Protein AF-B6A807-F1 (afdb_monomer)

Sequence (90 aa):
MQARFRAPLAELPTALQSALEPLLSNDHFPAMLTAAEVETVKTLSGLNDAELAFALLPLAAACSLTPISHFKVGAIARGKSGNLYFGANM

Secondary structure (DSSP, 8-state):
--GGGHHHHHTS-HHHHHHHHHHHTSTT--SEE-HHHHHHHHHHH---HHHHHHHTHHHHHTT---TTT----EEEEEPTTS-EEEEE--

Mean predicted aligned error: 2.06 Å

pLDDT: mean 97.14, std 2.26, range [83.5, 98.75]

Organism: Yersinia entomophaga (NCBI:txid935293)

Solvent-accessible surface area (backbone atoms only — not comparable to full-atom values): 4954 Å² total; per-residue (Å²): 75,52,76,65,44,55,64,47,46,70,73,43,59,67,51,48,32,66,49,42,46,74,60,49,43,38,72,77,54,80,57,58,40,52,37,69,53,46,53,50,34,26,68,60,45,71,41,52,77,68,56,45,50,60,71,44,29,56,55,19,20,51,66,32,46,46,94,84,77,69,66,68,41,40,39,72,48,73,46,97,80,53,24,39,38,50,39,47,46,108

Foldseek 3Di:
DDPLVPVLLVVADPQLSVLCVVQVVPPPNPQKFAQVSVVSSCVRNVDDPVRVQVSCFSVLQSPEDPPDNPDGGKGWDQDPRRMTHIHIYD

Nearest PDB structures (foldseek):
  1af2-assembly1_A  TM=9.842E-01  e=1.155E-10  Escherichia coli
  6k63-assembly2_D  TM=9.773E-01  e=8.049E-09  Klebsiella pneumoniae subsp. pneumoniae MGH 78578
  4eg2-assembly2_D  TM=9.594E-01  e=2.563E-07  Vibrio cholerae
  6l08-assembly1_A  TM=8.747E-01  e=1.932E-02  Arabidopsis thaliana
  6l08-assembly1_B  TM=9.246E-01  e=4.821E-02  Arabidopsis thaliana

Structure (mmCIF, N/CA/C/O backbone):
data_AF-B6A807-F1
#
_entry.id   AF-B6A807-F1
#
loop_
_atom_site.group_PDB
_atom_site.id
_atom_site.type_symbol
_atom_site.label_atom_id
_atom_site.label_alt_id
_atom_site.label_comp_id
_atom_site.label_asym_id
_atom_site.label_entity_id
_atom_site.label_seq_id
_atom_site.pdbx_PDB_ins_code
_atom_site.Cartn_x
_atom_site.Cartn_y
_atom_site.Cartn_z
_atom_site.occupancy
_atom_site.B_iso_or_equiv
_atom_site.auth_seq_id
_atom_site.auth_comp_id
_atom_site.auth_asym_id
_atom_site.auth_atom_id
_atom_site.pdbx_PDB_model_num
ATOM 1 N N . MET A 1 1 ? 8.276 12.719 -2.777 1.00 83.50 1 MET A N 1
ATOM 2 C CA . MET A 1 1 ? 7.479 11.589 -3.330 1.00 83.50 1 MET A CA 1
ATOM 3 C C . MET A 1 1 ? 8.311 10.771 -4.312 1.00 83.50 1 MET A C 1
ATOM 5 O O . MET A 1 1 ? 8.786 11.310 -5.309 1.00 83.50 1 MET A O 1
ATOM 9 N N . GLN A 1 2 ? 8.449 9.462 -4.081 1.00 90.50 2 GLN A N 1
ATOM 10 C CA . GLN A 1 2 ? 9.162 8.558 -4.998 1.00 90.50 2 GLN A CA 1
ATOM 11 C C . GLN A 1 2 ? 8.445 8.449 -6.356 1.00 90.50 2 GLN A C 1
ATOM 13 O O . GLN A 1 2 ? 7.234 8.231 -6.411 1.00 90.50 2 GLN A O 1
ATOM 18 N N . ALA A 1 3 ? 9.195 8.540 -7.461 1.00 93.88 3 ALA A N 1
ATOM 19 C CA . ALA A 1 3 ? 8.636 8.621 -8.816 1.00 93.88 3 ALA A CA 1
ATOM 20 C C . ALA A 1 3 ? 7.687 7.461 -9.174 1.00 93.88 3 ALA A C 1
ATOM 22 O O . ALA A 1 3 ? 6.677 7.682 -9.841 1.00 93.88 3 ALA A O 1
ATOM 23 N N . ARG A 1 4 ? 7.973 6.250 -8.675 1.00 95.19 4 ARG A N 1
ATOM 24 C CA . ARG A 1 4 ? 7.168 5.041 -8.913 1.00 95.19 4 ARG A CA 1
ATOM 25 C C . ARG A 1 4 ? 5.707 5.160 -8.470 1.00 95.19 4 ARG A C 1
ATOM 27 O O . ARG A 1 4 ? 4.860 4.501 -9.057 1.00 95.19 4 ARG A O 1
ATOM 34 N N . PHE A 1 5 ? 5.399 6.008 -7.484 1.00 96.75 5 PHE A N 1
ATOM 35 C CA . PHE A 1 5 ? 4.037 6.156 -6.965 1.00 96.75 5 PHE A CA 1
ATOM 36 C C . PHE A 1 5 ? 3.211 7.233 -7.679 1.00 96.75 5 PHE A C 1
ATOM 38 O O . PHE A 1 5 ? 2.001 7.258 -7.504 1.00 96.75 5 PHE A O 1
ATOM 45 N N . ARG A 1 6 ? 3.817 8.097 -8.509 1.00 95.19 6 ARG A N 1
ATOM 46 C CA . ARG A 1 6 ? 3.110 9.239 -9.128 1.00 95.19 6 ARG A CA 1
ATOM 47 C C . ARG A 1 6 ? 1.969 8.803 -10.048 1.00 95.19 6 ARG A 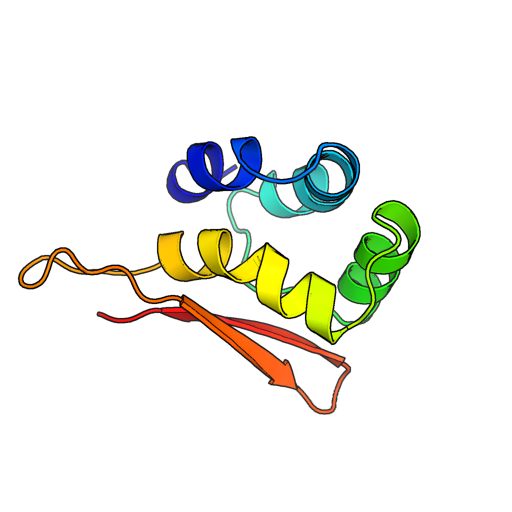C 1
ATOM 49 O O . ARG A 1 6 ? 0.863 9.308 -9.917 1.00 95.19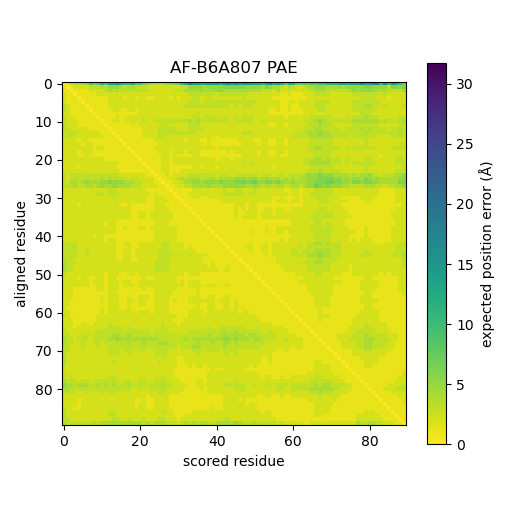 6 ARG A O 1
ATOM 56 N N . ALA A 1 7 ? 2.248 7.876 -10.965 1.00 96.56 7 ALA A N 1
ATOM 57 C CA . ALA A 1 7 ? 1.251 7.355 -11.900 1.00 96.56 7 ALA A CA 1
ATOM 58 C C . ALA A 1 7 ? 0.119 6.580 -11.194 1.00 96.56 7 ALA A C 1
ATOM 60 O O . ALA A 1 7 ? -1.026 6.999 -11.326 1.00 96.56 7 ALA A O 1
ATOM 61 N N . PRO A 1 8 ? 0.393 5.539 -10.378 1.00 96.75 8 PRO A N 1
ATOM 62 C CA . PRO A 1 8 ? -0.677 4.789 -9.717 1.00 96.75 8 PRO A CA 1
ATOM 63 C C . PRO A 1 8 ? -1.485 5.637 -8.728 1.00 96.75 8 PRO A C 1
ATOM 65 O O . PRO A 1 8 ? -2.675 5.399 -8.582 1.00 96.75 8 PRO A O 1
ATOM 68 N N . LEU A 1 9 ? -0.887 6.644 -8.076 1.00 96.62 9 LEU A N 1
ATOM 69 C CA . LEU A 1 9 ? -1.626 7.568 -7.209 1.00 96.62 9 LEU A CA 1
ATOM 70 C C . LEU A 1 9 ? -2.634 8.422 -7.995 1.00 96.62 9 LEU A C 1
ATOM 72 O O . LEU A 1 9 ? -3.711 8.709 -7.482 1.00 96.62 9 LEU A O 1
ATOM 76 N N . ALA A 1 10 ? -2.299 8.819 -9.225 1.00 96.12 10 ALA A N 1
ATOM 77 C CA . ALA A 1 10 ? -3.174 9.623 -10.079 1.00 96.12 10 ALA A CA 1
ATOM 78 C C . ALA A 1 10 ? -4.385 8.840 -10.621 1.00 96.12 10 ALA A C 1
ATOM 80 O O . ALA A 1 10 ? -5.350 9.450 -11.072 1.00 96.12 10 ALA A O 1
ATOM 81 N N . GLU A 1 11 ? -4.336 7.506 -10.576 1.00 95.00 11 GLU A N 1
ATOM 82 C CA . GLU A 1 11 ? -5.425 6.615 -10.996 1.00 95.00 11 GLU A CA 1
ATOM 83 C C . GLU A 1 11 ? -6.416 6.308 -9.857 1.00 95.00 11 GLU A C 1
ATOM 85 O O . GLU A 1 11 ? -7.468 5.712 -10.095 1.00 95.00 11 GLU A O 1
ATOM 90 N N . LEU A 1 12 ? -6.104 6.705 -8.617 1.00 96.50 12 LEU A N 1
ATOM 91 C CA . LEU A 1 12 ? -6.973 6.473 -7.463 1.00 96.50 12 LEU A CA 1
ATOM 92 C C . LEU A 1 12 ? -8.125 7.491 -7.402 1.00 96.50 12 LEU A C 1
ATOM 94 O O . LEU A 1 12 ? -7.986 8.622 -7.872 1.00 96.50 12 LEU A O 1
ATOM 98 N N . PRO A 1 13 ? -9.254 7.145 -6.752 1.00 95.94 13 PRO A N 1
ATOM 99 C CA . PRO A 1 13 ? -10.308 8.110 -6.458 1.00 95.94 13 PRO A CA 1
ATOM 100 C C . PRO A 1 13 ? -9.766 9.324 -5.694 1.00 95.94 13 PRO A C 1
ATOM 102 O O . PRO A 1 13 ? -8.964 9.167 -4.774 1.00 95.94 13 PRO A O 1
ATOM 105 N N . THR A 1 14 ? -10.256 10.525 -6.011 1.00 96.31 14 THR A N 1
ATOM 106 C CA . THR A 1 14 ? -9.731 11.793 -5.467 1.00 96.31 14 THR A CA 1
ATOM 107 C C . THR A 1 14 ? -9.667 11.819 -3.937 1.00 96.31 14 THR A C 1
ATOM 109 O O . THR A 1 14 ? -8.669 12.257 -3.377 1.00 96.31 14 THR A O 1
ATOM 112 N N . ALA A 1 15 ? -10.683 11.289 -3.246 1.00 96.06 15 ALA A N 1
ATOM 113 C CA . ALA A 1 15 ? -10.686 11.225 -1.782 1.00 96.06 15 ALA A CA 1
ATOM 114 C C . ALA A 1 15 ? -9.536 10.362 -1.226 1.00 96.06 15 ALA A C 1
ATOM 116 O O . ALA A 1 15 ? -8.887 10.736 -0.249 1.00 96.06 15 ALA A O 1
ATOM 117 N N . LEU A 1 16 ? -9.244 9.231 -1.875 1.00 97.81 16 LEU A N 1
ATOM 118 C CA . LEU A 1 16 ? -8.138 8.356 -1.494 1.00 97.81 16 LEU A CA 1
ATOM 119 C C . LEU A 1 16 ? -6.782 8.969 -1.870 1.00 97.81 16 LEU A C 1
ATOM 121 O O . LEU A 1 16 ? -5.837 8.882 -1.089 1.00 97.81 16 LEU A O 1
ATOM 125 N N . GLN A 1 17 ? -6.697 9.631 -3.025 1.00 97.69 17 GLN A N 1
ATOM 126 C CA . GLN A 1 17 ? -5.507 10.368 -3.439 1.00 97.69 17 GLN A CA 1
ATOM 127 C C . GLN A 1 17 ? -5.119 11.416 -2.389 1.00 97.69 17 GLN A C 1
ATOM 129 O O . GLN A 1 17 ? -4.003 11.370 -1.873 1.00 97.69 17 GLN A O 1
ATOM 134 N N . SER A 1 18 ? -6.049 12.300 -2.014 1.00 96.94 18 SER A N 1
ATOM 135 C CA . SER A 1 18 ? -5.800 13.350 -1.019 1.00 96.94 18 SER A CA 1
ATOM 136 C C . SER A 1 18 ? -5.431 12.791 0.358 1.00 96.94 18 SER A C 1
ATOM 138 O O . SER A 1 18 ? -4.617 13.386 1.059 1.00 96.94 18 SER A O 1
ATOM 140 N N . ALA A 1 19 ? -5.989 11.640 0.746 1.00 97.88 19 ALA A N 1
ATOM 141 C CA . ALA A 1 19 ? -5.655 10.986 2.010 1.00 97.88 19 ALA A CA 1
ATOM 142 C C . ALA A 1 19 ? -4.235 10.384 2.023 1.00 97.88 19 ALA A C 1
ATOM 144 O O . ALA A 1 19 ? -3.580 10.370 3.064 1.00 97.88 19 ALA A O 1
ATOM 145 N N . LEU A 1 20 ? -3.752 9.883 0.882 1.00 97.75 20 LEU A N 1
ATOM 146 C CA . LEU A 1 20 ? -2.451 9.213 0.767 1.00 97.75 20 LEU A CA 1
ATOM 147 C C . LEU A 1 20 ? -1.301 10.160 0.415 1.00 97.75 20 LEU A C 1
ATOM 149 O O . LEU A 1 20 ? -0.147 9.864 0.726 1.00 97.75 20 LEU A O 1
ATOM 153 N N . GLU A 1 21 ? -1.589 11.283 -0.237 1.00 96.06 21 GLU A N 1
ATOM 154 C CA . GLU A 1 21 ? -0.580 12.213 -0.742 1.00 96.06 21 GLU A CA 1
ATOM 155 C C . GLU A 1 21 ? 0.399 12.719 0.335 1.00 96.06 21 GLU A C 1
ATOM 157 O O . GLU A 1 21 ? 1.605 12.686 0.070 1.00 96.06 21 GLU A O 1
ATOM 162 N N . PRO A 1 22 ? -0.022 13.076 1.568 1.00 95.94 22 PRO A N 1
ATOM 163 C CA . PRO A 1 22 ? 0.915 13.455 2.630 1.00 95.94 22 PRO A CA 1
ATOM 164 C C . PRO A 1 22 ? 1.874 12.322 3.025 1.00 95.94 22 PRO A C 1
ATOM 166 O O . PRO A 1 22 ? 3.050 12.569 3.290 1.00 95.94 22 PRO A O 1
ATOM 169 N N . LEU A 1 23 ? 1.394 11.074 3.018 1.00 96.62 23 LEU A N 1
ATOM 170 C CA . LEU A 1 23 ? 2.164 9.888 3.412 1.00 96.62 23 LEU A CA 1
ATOM 171 C C . LEU A 1 23 ? 3.187 9.514 2.330 1.00 96.62 23 LEU A C 1
ATOM 173 O O . LEU A 1 23 ? 4.362 9.281 2.617 1.00 96.62 23 LEU A O 1
ATOM 177 N N . LEU A 1 24 ? 2.753 9.522 1.066 1.00 95.69 24 LEU A N 1
ATOM 178 C CA . LEU A 1 24 ? 3.586 9.215 -0.101 1.00 95.69 24 LEU A CA 1
ATOM 179 C C . LEU A 1 24 ? 4.549 10.354 -0.468 1.00 95.69 24 LEU A C 1
ATOM 181 O O . LEU A 1 24 ? 5.526 10.138 -1.195 1.00 95.69 24 LEU A O 1
ATOM 185 N N . SER A 1 25 ? 4.296 11.570 0.023 1.00 93.44 25 SER A N 1
ATOM 186 C CA . SER A 1 25 ? 5.182 12.717 -0.182 1.00 93.44 25 SER A CA 1
ATOM 187 C C . SER A 1 25 ? 6.523 12.564 0.524 1.00 93.44 25 SER A C 1
ATOM 189 O O . SER A 1 25 ? 7.507 13.114 0.028 1.00 93.44 25 SER A O 1
ATOM 191 N N . ASN A 1 26 ? 6.597 11.757 1.587 1.00 92.62 26 ASN A N 1
ATOM 192 C CA . ASN A 1 26 ? 7.856 11.387 2.222 1.00 92.62 26 ASN A CA 1
ATOM 193 C C . ASN A 1 26 ? 8.769 10.642 1.229 1.00 92.62 26 ASN A C 1
ATOM 195 O O . ASN A 1 26 ? 8.426 9.574 0.719 1.00 92.62 26 ASN A O 1
ATOM 199 N N . ASP A 1 27 ? 9.958 11.188 0.969 1.00 89.06 27 ASP A N 1
ATOM 200 C CA . ASP A 1 27 ? 10.927 10.583 0.045 1.00 89.06 27 ASP A CA 1
ATOM 201 C C . ASP A 1 27 ? 11.381 9.187 0.491 1.00 89.06 27 ASP A C 1
ATOM 203 O O . ASP A 1 27 ? 11.672 8.327 -0.343 1.00 89.06 27 ASP A O 1
ATOM 207 N N . HIS A 1 28 ? 11.329 8.918 1.794 1.00 92.56 28 HIS A N 1
ATOM 208 C CA . HIS A 1 28 ? 11.656 7.633 2.404 1.00 92.56 28 HIS A CA 1
ATOM 209 C C . HIS A 1 28 ? 10.404 6.851 2.815 1.00 92.56 28 HIS A C 1
ATOM 211 O O . HIS A 1 28 ? 10.453 6.079 3.772 1.00 92.56 28 HIS A O 1
ATOM 217 N N . PHE A 1 29 ? 9.279 7.036 2.113 1.00 96.50 29 PHE A N 1
ATOM 218 C CA . PHE A 1 29 ? 8.074 6.245 2.355 1.00 96.50 29 PHE A CA 1
ATOM 219 C C . PHE A 1 29 ? 8.411 4.736 2.364 1.00 96.50 29 PHE A C 1
ATOM 221 O O . PHE A 1 29 ? 8.914 4.220 1.355 1.00 96.50 29 PHE A O 1
ATOM 228 N N . PRO A 1 30 ? 8.144 4.019 3.474 1.00 97.00 30 PRO A N 1
ATOM 229 C CA . PRO A 1 30 ? 8.664 2.671 3.705 1.00 97.00 30 PRO A CA 1
ATOM 230 C C . PRO A 1 30 ? 7.842 1.565 3.029 1.00 97.00 30 PRO A C 1
ATOM 232 O O . PRO A 1 30 ? 8.033 0.393 3.341 1.00 97.00 30 PRO A O 1
ATOM 235 N N . ALA A 1 31 ? 6.917 1.917 2.127 1.00 97.56 31 ALA A N 1
ATOM 236 C CA . ALA A 1 31 ? 5.957 0.982 1.536 1.00 97.56 31 ALA A CA 1
ATOM 237 C C . ALA A 1 31 ? 5.103 0.262 2.605 1.00 97.56 31 ALA A C 1
ATOM 239 O O . ALA A 1 31 ? 4.843 -0.939 2.535 1.00 97.56 31 ALA A O 1
ATOM 240 N N . MET A 1 32 ? 4.689 1.011 3.628 1.00 98.19 32 MET A N 1
ATOM 241 C CA . MET A 1 32 ? 3.899 0.524 4.756 1.00 98.19 32 MET A CA 1
ATOM 242 C C . MET A 1 32 ? 3.069 1.671 5.333 1.00 98.19 32 MET A C 1
ATOM 244 O O . MET A 1 32 ? 3.516 2.816 5.310 1.00 98.19 32 MET A O 1
ATOM 248 N N . LEU A 1 33 ? 1.881 1.347 5.844 1.00 98.62 33 LEU A N 1
ATOM 249 C CA . LEU A 1 33 ? 1.027 2.246 6.617 1.00 98.62 33 LEU A CA 1
ATOM 250 C C . LEU A 1 33 ? 0.853 1.698 8.033 1.00 98.62 33 LEU A C 1
ATOM 252 O O . LEU A 1 33 ? 0.506 0.527 8.224 1.00 98.62 33 LEU A O 1
ATOM 256 N N . THR A 1 34 ? 1.060 2.547 9.030 1.00 98.56 34 THR A N 1
ATOM 257 C CA . THR A 1 34 ? 0.754 2.230 10.425 1.00 98.56 34 THR A CA 1
ATOM 258 C C . THR A 1 34 ? -0.755 2.120 10.630 1.00 98.56 34 THR A C 1
ATOM 260 O O . THR A 1 34 ? -1.536 2.715 9.893 1.00 98.56 34 THR A O 1
ATOM 263 N N . ALA A 1 35 ? -1.198 1.401 11.661 1.00 98.44 35 ALA A N 1
ATOM 264 C CA . ALA A 1 35 ? -2.622 1.265 11.970 1.00 98.44 35 ALA A CA 1
ATOM 265 C C . ALA A 1 35 ? -3.337 2.626 12.124 1.00 98.44 35 ALA A C 1
ATOM 267 O O . ALA A 1 35 ? -4.470 2.779 11.680 1.00 98.44 35 ALA A O 1
ATOM 268 N N . ALA A 1 36 ? -2.664 3.633 12.693 1.00 98.44 36 ALA A N 1
ATOM 269 C CA . ALA A 1 36 ? -3.217 4.982 12.831 1.00 98.44 36 ALA A CA 1
ATOM 270 C C . ALA A 1 36 ? -3.386 5.692 11.475 1.00 98.44 36 ALA A C 1
ATOM 272 O O . ALA A 1 36 ? -4.407 6.337 11.228 1.00 98.44 36 ALA A O 1
ATOM 273 N N . GLU A 1 37 ? -2.409 5.550 10.576 1.00 98.44 37 GLU A N 1
ATOM 274 C CA . GLU A 1 37 ? -2.505 6.075 9.210 1.00 98.44 37 GLU A CA 1
ATOM 275 C C . GLU A 1 37 ? -3.598 5.350 8.419 1.00 98.44 37 GLU A C 1
ATOM 277 O O . GLU A 1 37 ? -4.366 5.999 7.719 1.00 98.44 37 GLU A O 1
ATOM 282 N N . VAL A 1 38 ? -3.729 4.028 8.580 1.00 98.50 38 VAL A N 1
ATOM 283 C CA . VAL A 1 38 ? -4.794 3.226 7.957 1.00 98.50 38 VAL A CA 1
ATOM 284 C C . VAL A 1 38 ? -6.172 3.735 8.374 1.00 98.50 38 VAL A C 1
ATOM 286 O O . VAL A 1 38 ? -7.003 4.002 7.509 1.00 98.50 38 VAL A O 1
ATOM 289 N N . GLU A 1 39 ? -6.418 3.937 9.671 1.00 98.38 39 GLU A N 1
ATOM 290 C CA . GLU A 1 39 ? -7.706 4.465 10.145 1.00 98.38 39 GLU A CA 1
ATOM 291 C C . GLU A 1 39 ? -7.967 5.898 9.662 1.00 98.38 39 GLU A C 1
ATOM 293 O O . GLU A 1 39 ? -9.093 6.232 9.283 1.00 98.38 39 GLU A O 1
ATOM 298 N N . THR A 1 40 ? -6.929 6.735 9.594 1.00 98.38 40 THR A N 1
ATOM 299 C CA . THR A 1 40 ? -7.039 8.089 9.029 1.00 98.38 40 THR A CA 1
ATOM 300 C C . THR A 1 40 ? -7.442 8.031 7.556 1.00 98.38 40 THR A C 1
ATOM 302 O O . THR A 1 40 ? -8.398 8.688 7.141 1.00 98.38 40 THR A O 1
ATOM 305 N N . VAL A 1 41 ? -6.762 7.198 6.765 1.00 98.44 41 VAL A N 1
ATOM 306 C CA . VAL A 1 41 ? -7.042 7.030 5.335 1.00 98.44 41 VAL A CA 1
ATOM 307 C C . VAL A 1 41 ? -8.448 6.477 5.113 1.00 98.44 41 VAL A C 1
ATOM 309 O O . VAL A 1 41 ? -9.16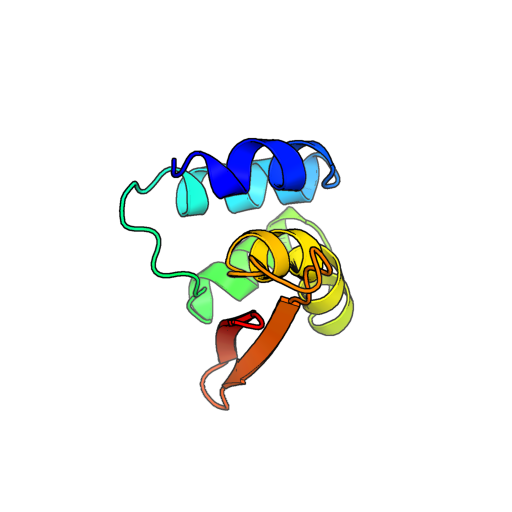6 6.991 4.257 1.00 98.44 41 VAL A O 1
ATOM 312 N N . LYS A 1 42 ? -8.890 5.486 5.896 1.00 98.12 42 LYS A N 1
ATOM 313 C CA . LYS A 1 42 ? -10.262 4.953 5.830 1.00 98.12 42 LYS A CA 1
ATOM 314 C C . LYS A 1 42 ? -11.304 6.021 6.132 1.00 98.12 42 LYS A C 1
ATOM 316 O O . LYS A 1 42 ? -12.271 6.156 5.394 1.00 98.12 42 LYS A O 1
ATOM 321 N N . THR A 1 43 ? -11.077 6.816 7.175 1.00 97.94 43 THR A N 1
ATOM 322 C CA . THR A 1 43 ? -11.996 7.889 7.578 1.00 97.94 43 THR A CA 1
ATOM 323 C C . THR A 1 43 ? -12.151 8.936 6.474 1.00 97.94 43 THR A C 1
ATOM 325 O O . THR A 1 43 ? -13.266 9.351 6.176 1.00 97.94 43 THR A O 1
ATOM 328 N N . LEU A 1 44 ? -11.047 9.337 5.836 1.00 97.56 44 LEU A N 1
ATOM 329 C CA . LEU A 1 44 ? -11.057 10.347 4.772 1.00 97.56 44 LEU A CA 1
ATOM 330 C C . LEU A 1 44 ? -11.585 9.814 3.434 1.00 97.56 44 LEU A C 1
ATOM 332 O O . LEU A 1 44 ? -12.217 10.554 2.685 1.00 97.56 44 LEU A O 1
ATOM 336 N N . SER A 1 45 ? -11.319 8.546 3.120 1.00 97.12 45 SER A N 1
ATOM 337 C CA . SER A 1 45 ? -11.729 7.926 1.853 1.00 97.12 45 SER A CA 1
ATOM 338 C C . SER A 1 45 ? -13.119 7.287 1.897 1.00 97.12 45 SER A C 1
ATOM 340 O O . SER A 1 45 ? -13.698 7.035 0.844 1.00 97.12 45 SER A O 1
ATOM 342 N N . GLY A 1 46 ? -13.652 7.013 3.091 1.00 97.12 46 GLY A N 1
ATOM 343 C CA . GLY A 1 46 ? -14.902 6.278 3.288 1.00 97.12 46 GLY A CA 1
ATOM 344 C C . GLY A 1 46 ? -14.797 4.772 3.023 1.00 97.12 46 GLY A C 1
ATOM 345 O O . GLY A 1 46 ? -15.821 4.095 3.026 1.00 97.12 46 GLY A O 1
ATOM 346 N N . LEU A 1 47 ? -13.590 4.245 2.788 1.00 98.06 47 LEU A N 1
ATOM 347 C CA . LEU A 1 47 ? -13.369 2.834 2.468 1.00 98.06 47 LEU A CA 1
ATOM 348 C C . LEU A 1 47 ? -13.283 1.971 3.729 1.00 98.06 47 LEU A C 1
ATOM 350 O O . LEU A 1 47 ? -12.701 2.364 4.745 1.00 98.06 47 LEU A O 1
ATOM 354 N N . ASN A 1 48 ? -13.798 0.747 3.642 1.00 97.50 48 ASN A N 1
ATOM 355 C CA . ASN A 1 48 ? -13.554 -0.277 4.654 1.00 97.50 48 ASN A CA 1
ATOM 356 C C . ASN A 1 48 ? -12.175 -0.952 4.475 1.00 97.50 48 ASN A C 1
ATOM 358 O O . ASN A 1 48 ? -11.430 -0.660 3.542 1.00 97.50 48 ASN A O 1
ATOM 362 N N . ASP A 1 49 ? -11.822 -1.873 5.380 1.00 96.44 49 ASP A N 1
ATOM 363 C CA . ASP A 1 49 ? -10.513 -2.546 5.374 1.00 96.44 49 ASP A CA 1
ATOM 364 C C . ASP A 1 49 ? -10.210 -3.286 4.060 1.00 96.44 49 ASP A C 1
ATOM 366 O O . ASP A 1 49 ? -9.087 -3.226 3.558 1.00 96.44 49 ASP A O 1
ATOM 370 N N . ALA A 1 50 ? -11.194 -4.004 3.511 1.00 97.19 50 ALA A N 1
ATOM 371 C CA . ALA A 1 50 ? -11.011 -4.794 2.298 1.00 97.19 50 ALA A CA 1
ATOM 372 C C . ALA A 1 50 ? -10.929 -3.891 1.064 1.00 97.19 50 ALA A C 1
ATOM 374 O O . ALA A 1 50 ? -10.03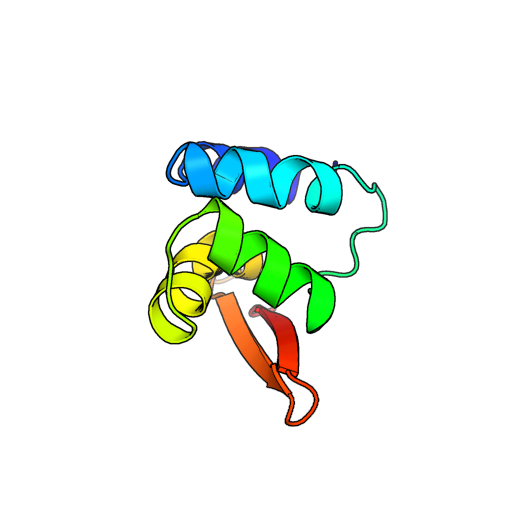8 -4.058 0.233 1.00 97.19 50 ALA A O 1
ATOM 375 N N . GLU A 1 51 ? -11.820 -2.904 0.971 1.00 98.06 51 GLU A N 1
ATOM 376 C CA . GLU A 1 51 ? -11.830 -1.922 -0.115 1.00 98.06 51 GLU A CA 1
ATOM 377 C C . GLU A 1 51 ? -10.530 -1.123 -0.160 1.00 98.06 51 GLU A C 1
ATOM 379 O O . GLU A 1 51 ? -9.941 -0.974 -1.230 1.00 98.06 51 GLU A O 1
ATOM 384 N N . LEU A 1 52 ? -10.040 -0.671 0.999 1.00 98.38 52 LEU A N 1
ATOM 385 C CA . LEU A 1 52 ? -8.763 0.024 1.081 1.00 98.38 52 LEU A CA 1
ATOM 386 C C . LEU A 1 52 ? -7.614 -0.891 0.646 1.00 98.38 52 LEU A C 1
ATOM 388 O O . LEU A 1 52 ? -6.780 -0.478 -0.155 1.00 98.38 52 LEU A O 1
ATOM 392 N N . ALA A 1 53 ? -7.573 -2.142 1.116 1.00 97.94 53 ALA A N 1
ATOM 393 C CA . ALA A 1 53 ? -6.528 -3.081 0.712 1.00 97.94 53 ALA A CA 1
ATOM 394 C C . ALA A 1 53 ? -6.506 -3.303 -0.812 1.00 97.94 53 ALA A C 1
ATOM 396 O O . ALA A 1 53 ? -5.429 -3.280 -1.407 1.00 97.94 53 ALA A O 1
ATOM 397 N N . PHE A 1 54 ? -7.671 -3.454 -1.453 1.00 98.00 54 PH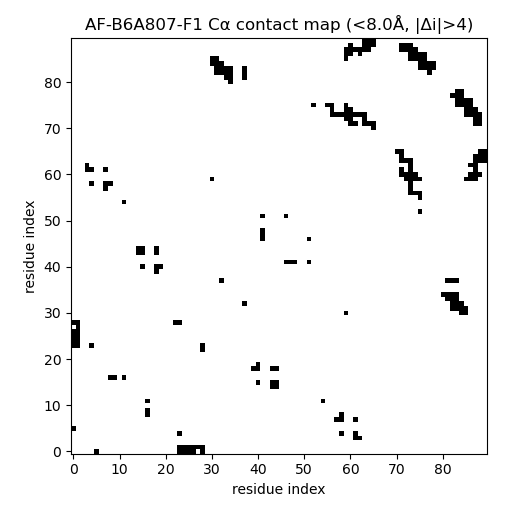E A N 1
ATOM 398 C CA . PHE A 1 54 ? -7.762 -3.568 -2.912 1.00 98.00 54 PHE A CA 1
ATOM 399 C C . PHE A 1 54 ? -7.336 -2.283 -3.626 1.00 98.00 54 PHE A C 1
ATOM 401 O O . PHE A 1 54 ? -6.565 -2.346 -4.584 1.00 98.00 54 PHE A O 1
ATOM 408 N N . ALA A 1 55 ? -7.782 -1.122 -3.146 1.00 98.12 55 ALA A N 1
ATOM 409 C CA . ALA A 1 55 ? -7.452 0.165 -3.749 1.00 98.12 55 ALA A CA 1
ATOM 410 C C . ALA A 1 55 ? -5.950 0.501 -3.667 1.00 98.12 55 ALA A C 1
ATOM 412 O O . ALA A 1 55 ? -5.435 1.225 -4.514 1.00 98.12 55 ALA A O 1
ATOM 413 N N . LEU A 1 56 ? -5.224 -0.049 -2.686 1.00 98.44 56 LEU A N 1
ATOM 414 C CA . LEU A 1 56 ? -3.778 0.144 -2.528 1.00 98.44 56 LEU A CA 1
ATOM 415 C C . LEU A 1 56 ? -2.918 -0.782 -3.412 1.00 98.44 56 LEU A C 1
ATOM 417 O O . LEU A 1 56 ? -1.711 -0.552 -3.528 1.00 98.44 56 LEU A O 1
ATOM 421 N N . LEU A 1 57 ? -3.491 -1.806 -4.058 1.00 98.62 57 LEU A N 1
ATOM 422 C CA . LEU A 1 57 ? -2.726 -2.770 -4.865 1.00 98.62 57 LEU A CA 1
ATOM 423 C C . LEU A 1 57 ? -1.879 -2.137 -5.986 1.00 98.62 57 LEU A C 1
ATOM 425 O O . LEU A 1 57 ? -0.736 -2.574 -6.145 1.00 98.62 57 LEU A O 1
ATOM 429 N N . PRO A 1 58 ? -2.340 -1.108 -6.730 1.00 98.31 58 PRO A N 1
ATOM 430 C CA . PRO A 1 58 ? -1.509 -0.450 -7.741 1.00 98.31 58 PRO A CA 1
ATOM 431 C C . PRO A 1 58 ? -0.249 0.197 -7.152 1.00 98.31 58 PRO A C 1
ATOM 433 O O . PRO A 1 58 ? 0.822 0.145 -7.760 1.00 98.31 58 PRO A O 1
ATOM 436 N N . LEU A 1 59 ? -0.342 0.754 -5.938 1.00 98.31 59 LEU A N 1
ATOM 437 C CA . LEU A 1 59 ? 0.814 1.314 -5.237 1.00 98.31 59 LEU A CA 1
ATOM 438 C C . LEU A 1 59 ? 1.784 0.209 -4.806 1.00 98.31 59 LEU A C 1
ATOM 440 O O . LEU A 1 59 ? 2.988 0.365 -4.982 1.00 98.31 59 LEU A O 1
ATOM 444 N N . ALA A 1 60 ? 1.289 -0.928 -4.310 1.00 98.62 60 ALA A N 1
ATOM 445 C CA . ALA A 1 60 ? 2.148 -2.074 -4.010 1.00 98.62 60 ALA A CA 1
ATOM 446 C C . ALA A 1 60 ? 2.837 -2.621 -5.271 1.00 98.62 60 ALA A C 1
ATOM 448 O O . ALA A 1 60 ? 4.048 -2.823 -5.270 1.00 98.62 60 ALA A O 1
ATOM 449 N N . ALA A 1 61 ? 2.103 -2.786 -6.375 1.00 98.62 61 ALA A N 1
ATOM 450 C CA . ALA A 1 61 ? 2.649 -3.275 -7.642 1.00 98.62 61 ALA A CA 1
ATOM 451 C C . ALA A 1 61 ? 3.729 -2.344 -8.220 1.00 98.62 61 ALA A C 1
ATOM 453 O O . ALA A 1 61 ? 4.663 -2.806 -8.874 1.00 98.62 61 ALA A O 1
ATOM 454 N N . ALA A 1 62 ? 3.671 -1.039 -7.937 1.00 97.94 62 ALA A N 1
ATOM 455 C CA . ALA A 1 62 ? 4.717 -0.092 -8.322 1.00 97.94 62 ALA A CA 1
ATOM 456 C C . ALA A 1 62 ? 6.081 -0.365 -7.658 1.00 97.94 62 ALA A C 1
ATOM 458 O O . ALA A 1 62 ? 7.102 0.147 -8.123 1.00 97.94 62 ALA A O 1
ATOM 459 N N . CYS A 1 63 ? 6.119 -1.183 -6.602 1.00 97.56 63 CYS A N 1
ATOM 460 C CA . CYS A 1 63 ? 7.349 -1.645 -5.963 1.00 97.56 63 CYS A CA 1
ATOM 461 C C . CYS A 1 63 ? 7.994 -2.858 -6.655 1.00 97.56 63 CYS A C 1
ATOM 463 O O . CYS A 1 63 ? 9.085 -3.245 -6.243 1.00 97.56 63 CYS A O 1
ATOM 465 N N . SER A 1 64 ? 7.358 -3.457 -7.669 1.00 98.31 64 SER A N 1
ATOM 466 C CA . SER A 1 64 ? 7.870 -4.665 -8.328 1.00 98.31 64 SER A CA 1
ATOM 467 C C . SER A 1 64 ? 9.186 -4.420 -9.071 1.00 98.31 64 SER A C 1
ATOM 469 O O . SER A 1 64 ? 9.353 -3.369 -9.698 1.00 98.31 64 SER A O 1
ATOM 471 N N . LEU A 1 65 ? 10.044 -5.434 -9.125 1.00 98.19 65 LEU A N 1
ATOM 472 C CA . LEU A 1 65 ? 11.172 -5.512 -10.051 1.00 98.19 65 LEU A CA 1
ATOM 473 C C . LEU A 1 65 ? 10.865 -6.632 -11.044 1.00 98.19 65 LEU A C 1
ATOM 475 O O . LEU A 1 65 ? 10.686 -7.768 -10.655 1.00 98.19 65 LEU A O 1
ATOM 479 N N . THR A 1 66 ? 10.690 -6.323 -12.327 1.00 98.12 66 THR A N 1
ATOM 480 C CA . THR A 1 66 ? 10.191 -7.319 -13.300 1.00 98.12 66 THR A CA 1
ATOM 481 C C . THR A 1 66 ? 10.962 -7.274 -14.621 1.00 98.12 66 THR A C 1
ATOM 483 O O . THR A 1 66 ? 10.367 -7.055 -15.680 1.00 98.12 66 THR A O 1
ATOM 486 N N . PRO A 1 67 ? 12.298 -7.468 -14.600 1.00 97.88 67 PRO A N 1
ATOM 487 C CA . PRO A 1 67 ? 13.134 -7.325 -15.794 1.00 97.88 67 PRO A CA 1
ATOM 488 C C . PRO A 1 67 ? 12.859 -8.385 -16.870 1.00 97.88 67 PRO A C 1
ATOM 490 O O . PRO A 1 67 ? 13.183 -8.151 -18.028 1.00 97.88 67 PRO A O 1
ATOM 493 N N . ILE A 1 68 ? 12.272 -9.529 -16.497 1.00 98.19 68 ILE A N 1
ATOM 494 C CA . ILE A 1 68 ? 11.999 -10.650 -17.410 1.00 98.19 68 ILE A CA 1
ATOM 495 C C . ILE A 1 68 ? 10.523 -10.689 -17.815 1.00 98.19 68 ILE A C 1
ATOM 497 O O . ILE A 1 68 ? 10.203 -10.702 -18.997 1.00 98.19 68 ILE A O 1
ATOM 501 N N . SER A 1 69 ? 9.611 -10.739 -16.841 1.00 98.38 69 SER A N 1
ATOM 502 C CA . SER A 1 69 ? 8.185 -10.945 -17.121 1.00 98.38 69 SER A CA 1
ATOM 503 C C . SER A 1 69 ? 7.457 -9.674 -17.545 1.00 98.38 69 SER A C 1
ATOM 505 O O . SER A 1 69 ? 6.389 -9.763 -18.144 1.00 98.38 69 SER A O 1
ATOM 507 N N . HIS A 1 70 ? 7.972 -8.504 -17.151 1.00 97.62 70 HIS A N 1
ATOM 508 C CA . HIS A 1 70 ? 7.271 -7.217 -17.217 1.00 97.62 70 HIS A CA 1
ATOM 509 C C . HIS A 1 70 ? 5.878 -7.222 -16.555 1.00 97.62 70 HIS A C 1
ATOM 511 O O . HIS A 1 70 ? 5.082 -6.303 -16.750 1.00 97.62 70 HIS A O 1
ATOM 517 N N . PHE A 1 71 ? 5.584 -8.242 -15.743 1.00 98.25 71 PHE A N 1
ATOM 518 C CA . PHE A 1 71 ? 4.282 -8.465 -15.134 1.00 98.25 71 PHE A CA 1
ATOM 519 C C . PHE A 1 71 ? 4.324 -8.063 -13.663 1.00 98.25 71 PHE A C 1
ATOM 521 O O . PHE A 1 71 ? 4.817 -8.814 -12.819 1.00 98.25 71 PHE A O 1
ATOM 528 N N . LYS A 1 72 ? 3.845 -6.853 -13.364 1.00 98.25 72 LYS A N 1
ATOM 529 C CA . LYS A 1 72 ? 3.888 -6.263 -12.021 1.00 98.25 72 LYS A CA 1
ATOM 530 C C . LYS A 1 72 ? 2.777 -6.832 -11.145 1.00 98.2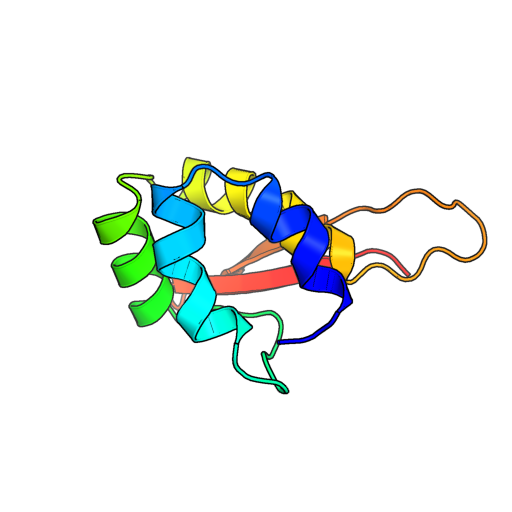5 72 LYS A C 1
ATOM 532 O O . LYS A 1 72 ? 1.601 -6.673 -11.458 1.00 98.25 72 LYS A O 1
ATOM 537 N N . VAL A 1 73 ? 3.151 -7.444 -10.029 1.00 98.50 73 VAL A N 1
ATOM 538 C CA . VAL A 1 73 ? 2.227 -7.989 -9.031 1.00 98.50 73 VAL A CA 1
ATOM 539 C C . VAL A 1 73 ? 2.488 -7.301 -7.703 1.00 98.50 73 VAL A C 1
ATOM 541 O O . VAL A 1 73 ? 3.625 -7.258 -7.239 1.00 98.50 73 VAL A O 1
ATOM 544 N N . GLY A 1 74 ? 1.427 -6.771 -7.099 1.00 98.62 74 GLY A N 1
ATOM 545 C CA . GLY A 1 74 ? 1.440 -6.181 -5.765 1.00 98.62 74 GLY A CA 1
ATOM 546 C C . GLY A 1 74 ? 0.600 -6.997 -4.789 1.00 98.62 74 GLY A C 1
ATOM 547 O O . GLY A 1 74 ? -0.376 -7.635 -5.180 1.00 98.62 74 GLY A O 1
ATOM 548 N N . ALA A 1 75 ? 0.966 -6.950 -3.515 1.00 98.75 75 ALA A N 1
ATOM 549 C CA . ALA A 1 75 ? 0.229 -7.543 -2.411 1.00 98.75 75 ALA A CA 1
ATOM 550 C C . ALA A 1 75 ? 0.198 -6.582 -1.218 1.00 98.75 75 ALA A C 1
ATOM 552 O O . ALA A 1 75 ? 1.141 -5.823 -0.992 1.00 98.75 75 ALA A O 1
ATOM 553 N N . ILE A 1 76 ? -0.877 -6.654 -0.435 1.00 98.69 76 ILE A N 1
ATOM 554 C CA . ILE A 1 76 ? -1.026 -5.930 0.828 1.00 98.69 76 ILE A CA 1
ATOM 555 C C . ILE A 1 76 ? -1.209 -6.961 1.938 1.00 98.69 76 ILE A C 1
ATOM 557 O O . ILE A 1 76 ? -2.183 -7.713 1.940 1.00 98.69 76 ILE A O 1
ATOM 561 N N . ALA A 1 77 ? -0.282 -6.996 2.891 1.00 98.44 77 ALA A N 1
ATOM 562 C CA . ALA A 1 77 ? -0.397 -7.817 4.088 1.00 98.44 77 ALA A CA 1
ATOM 563 C C . ALA A 1 77 ? -0.862 -6.959 5.266 1.00 98.44 77 ALA A C 1
ATOM 565 O O . ALA A 1 77 ? -0.247 -5.939 5.574 1.00 98.44 77 ALA A O 1
ATOM 566 N N . ARG A 1 78 ? -1.913 -7.391 5.969 1.00 98.31 78 ARG A N 1
ATOM 567 C CA . ARG A 1 78 ? -2.340 -6.764 7.224 1.00 98.31 7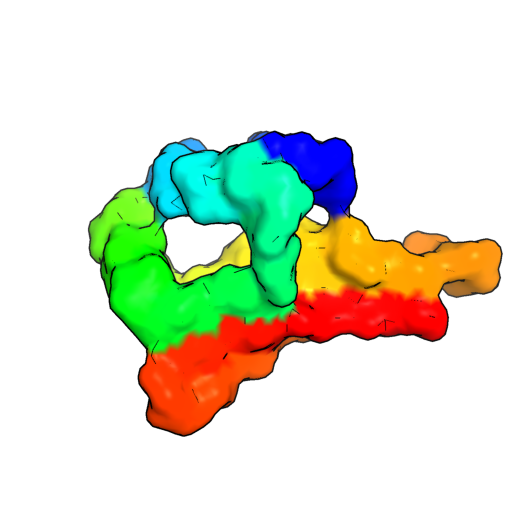8 ARG A CA 1
ATOM 568 C C . ARG A 1 78 ? -1.739 -7.510 8.407 1.00 98.31 78 ARG A C 1
ATOM 570 O O . ARG A 1 78 ? -2.039 -8.682 8.628 1.00 98.31 78 ARG A O 1
ATOM 577 N N . GLY A 1 79 ? -0.900 -6.830 9.179 1.00 97.81 79 GLY A N 1
ATOM 578 C CA . GLY A 1 79 ? -0.390 -7.369 10.434 1.00 97.81 79 GLY A CA 1
ATOM 579 C C . GLY A 1 79 ? -1.494 -7.457 11.489 1.00 97.81 79 GLY A C 1
ATOM 580 O O . GLY A 1 79 ? -2.448 -6.682 11.467 1.00 97.81 79 GLY A O 1
ATOM 581 N N . LYS A 1 80 ? -1.331 -8.336 12.487 1.00 97.56 80 LYS A N 1
ATOM 582 C CA . LYS A 1 80 ? -2.224 -8.359 13.667 1.00 97.56 80 LYS A CA 1
ATOM 583 C C . LYS A 1 80 ? -2.236 -7.027 14.432 1.00 97.56 80 LYS A C 1
ATOM 585 O O . LYS A 1 80 ? -3.190 -6.752 15.143 1.00 97.56 80 LYS A O 1
ATOM 590 N N . SER A 1 81 ? -1.196 -6.206 14.266 1.00 97.38 81 SER A N 1
ATOM 591 C CA . SER A 1 81 ? -1.116 -4.837 14.789 1.00 97.38 81 SER A CA 1
ATOM 592 C C . SER A 1 81 ? -2.043 -3.841 14.084 1.00 97.38 81 SER A C 1
ATOM 594 O O . SER A 1 81 ? -2.196 -2.729 14.570 1.00 97.38 81 SER A O 1
ATOM 596 N N . GLY A 1 82 ? -2.620 -4.202 12.933 1.00 97.31 82 GLY A N 1
ATOM 597 C CA . GLY A 1 82 ? -3.413 -3.308 12.087 1.00 97.31 82 GLY A CA 1
ATOM 598 C C . GLY A 1 82 ? -2.616 -2.589 10.995 1.00 97.31 82 GLY A C 1
ATOM 599 O O . GLY A 1 82 ? -3.228 -2.021 10.096 1.00 97.31 82 GLY A O 1
ATOM 600 N N . ASN A 1 83 ? -1.280 -2.655 11.018 1.00 98.56 83 ASN A N 1
ATOM 601 C CA . ASN A 1 83 ? -0.437 -2.077 9.966 1.00 98.56 83 ASN A CA 1
ATOM 602 C C . ASN A 1 83 ? -0.652 -2.790 8.620 1.00 98.56 83 ASN A C 1
ATOM 604 O O . ASN A 1 83 ? -0.839 -4.012 8.589 1.00 98.56 83 ASN A O 1
ATOM 608 N N . LEU A 1 84 ? -0.540 -2.047 7.519 1.00 98.75 84 LEU A N 1
ATOM 609 C CA . LEU A 1 84 ? -0.546 -2.578 6.155 1.00 98.75 84 LEU A CA 1
ATOM 610 C C . LEU A 1 84 ? 0.858 -2.524 5.559 1.00 98.75 84 LEU A C 1
ATOM 612 O O . LEU A 1 84 ? 1.442 -1.453 5.456 1.00 98.75 84 LEU A O 1
ATOM 616 N N . TYR A 1 85 ? 1.374 -3.667 5.121 1.00 98.75 85 TYR A N 1
ATOM 617 C CA . TYR A 1 85 ? 2.699 -3.819 4.523 1.00 98.75 85 TYR A CA 1
ATOM 618 C C . TYR A 1 85 ? 2.562 -4.128 3.037 1.00 98.75 85 TYR A C 1
ATOM 620 O O . TYR A 1 85 ? 1.817 -5.038 2.664 1.00 98.75 85 TYR A O 1
ATOM 628 N N . PHE A 1 86 ? 3.275 -3.390 2.190 1.00 98.62 86 PHE A N 1
ATOM 629 C CA . PHE A 1 86 ? 3.249 -3.632 0.753 1.00 98.62 86 PHE A CA 1
ATOM 630 C C . PHE A 1 86 ? 4.287 -4.703 0.410 1.00 98.62 86 PHE A C 1
ATOM 632 O O . PHE A 1 86 ? 5.391 -4.721 0.952 1.00 98.62 86 PHE A O 1
ATOM 639 N N . GLY A 1 87 ? 3.940 -5.579 -0.525 1.00 98.56 87 GLY A N 1
ATOM 640 C CA . GLY A 1 87 ? 4.845 -6.543 -1.139 1.00 98.56 87 GLY A CA 1
ATOM 641 C C . GLY A 1 87 ? 4.687 -6.530 -2.654 1.00 98.56 87 GLY A C 1
ATOM 642 O O . GLY A 1 87 ? 3.621 -6.187 -3.163 1.00 98.56 87 GLY A O 1
ATOM 643 N N . ALA A 1 88 ? 5.741 -6.898 -3.378 1.00 98.75 88 ALA A N 1
ATO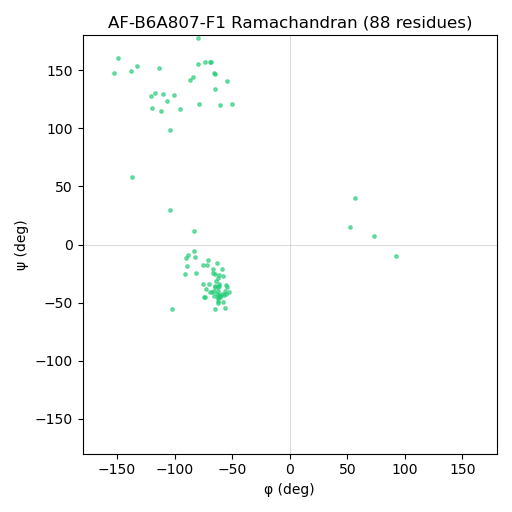M 644 C CA . ALA A 1 88 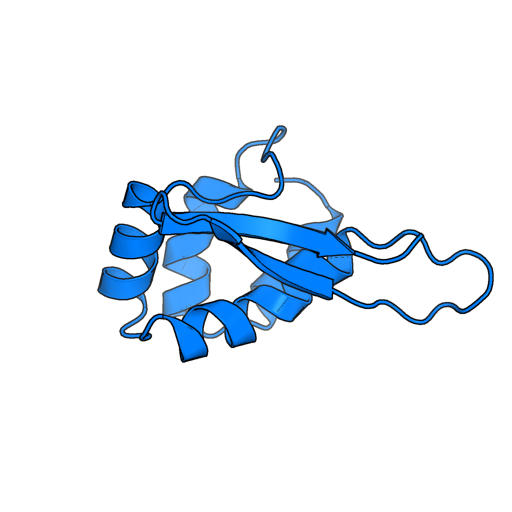? 5.710 -7.007 -4.832 1.00 98.75 88 ALA A CA 1
ATOM 645 C C . ALA A 1 88 ? 6.665 -8.096 -5.332 1.00 98.75 88 ALA A C 1
ATOM 647 O O . ALA A 1 88 ? 7.578 -8.496 -4.608 1.00 98.75 88 ALA A O 1
ATOM 648 N N . ASN A 1 89 ? 6.454 -8.580 -6.557 1.00 98.56 89 ASN A N 1
ATOM 649 C CA . ASN A 1 89 ? 7.345 -9.560 -7.183 1.00 98.56 89 ASN A CA 1
ATOM 650 C C . ASN A 1 89 ? 8.685 -8.949 -7.639 1.00 98.56 89 ASN A C 1
ATOM 652 O O . ASN A 1 89 ? 8.784 -7.738 -7.862 1.00 98.56 89 ASN A O 1
ATOM 656 N N . MET A 1 90 ? 9.702 -9.811 -7.763 1.00 97.25 90 MET A N 1
ATOM 657 C CA . MET A 1 90 ? 11.086 -9.492 -8.142 1.00 97.25 90 MET A CA 1
ATOM 658 C C . MET A 1 90 ? 11.577 -10.390 -9.281 1.00 97.25 90 MET A C 1
ATOM 660 O O . MET A 1 90 ? 11.074 -11.536 -9.358 1.00 97.25 90 MET A O 1
#

InterPro domains:
  IPR016193 Cytidine deaminase-like [SSF53927] (1-90)

Radius of gyration: 12.52 Å; Cα contacts (8 Å, |Δi|>4): 128; chains: 1; bounding box: 28×24×32 Å